Protein AF-A0AAN9AUI3-F1 (afdb_monomer)

Secondary structure (DSSP, 8-state):
--TTSSS---HHIIIII-GGGHHHHHHH-SS---HHHHHHS-HHHHHHHHHHHHHHT---

Foldseek 3Di:
DDPQPPDDPDLCCQQPNRPVCPVVNCVLPVDDDDSCCCVPNPPSSVVSNVVSCVVVPDDD

Structure (mmCIF, N/CA/C/O backbone):
data_AF-A0AAN9AUI3-F1
#
_entry.id   AF-A0AAN9AUI3-F1
#
loop_
_atom_site.group_PDB
_atom_site.id
_atom_site.type_symbol
_atom_site.label_atom_id
_atom_site.label_alt_id
_atom_site.label_comp_id
_atom_site.label_asym_id
_atom_site.label_entity_id
_atom_site.label_seq_id
_atom_site.pdbx_PDB_ins_code
_atom_site.Cartn_x
_atom_site.Cartn_y
_atom_site.Cartn_z
_atom_site.occupancy
_atom_site.B_iso_or_equiv
_atom_site.auth_seq_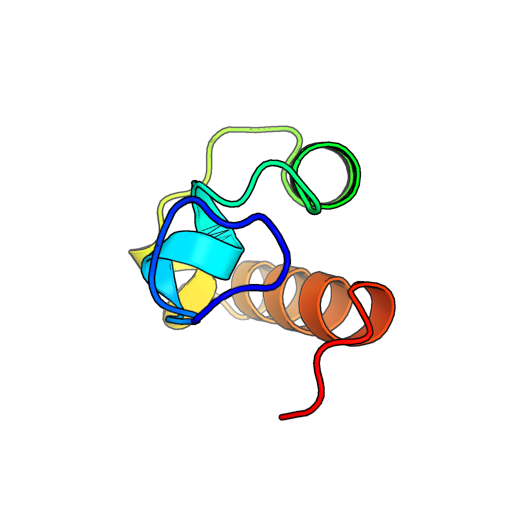id
_atom_site.auth_comp_id
_atom_site.auth_asym_id
_atom_site.auth_atom_id
_atom_site.pdbx_PDB_model_num
ATOM 1 N N . MET A 1 1 ? -19.419 -0.101 5.443 1.00 84.31 1 MET A N 1
ATOM 2 C CA . MET A 1 1 ? -18.711 1.084 5.981 1.00 84.31 1 MET A CA 1
A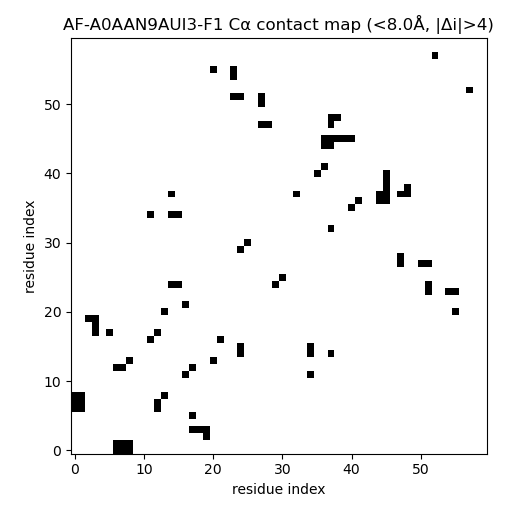TOM 3 C C . MET A 1 1 ? -17.345 0.647 6.489 1.00 84.31 1 MET A C 1
ATOM 5 O O . MET A 1 1 ? -17.286 -0.405 7.113 1.00 84.31 1 MET A O 1
ATOM 9 N N . CYS A 1 2 ? -16.270 1.391 6.214 1.00 90.38 2 CYS A N 1
ATOM 10 C CA . CYS A 1 2 ? -14.939 1.079 6.740 1.00 90.38 2 CYS A CA 1
ATOM 11 C C . CYS A 1 2 ? -14.866 1.351 8.253 1.00 90.38 2 CYS A C 1
ATOM 13 O O . CYS A 1 2 ? -15.509 2.272 8.760 1.00 90.38 2 CYS A O 1
ATOM 15 N N . SER A 1 3 ? -14.042 0.585 8.974 1.00 89.75 3 SER A N 1
ATOM 16 C CA . SER A 1 3 ? -13.825 0.743 10.421 1.00 89.75 3 SER A CA 1
ATOM 17 C C . SER A 1 3 ? -13.180 2.078 10.812 1.00 89.75 3 SER A C 1
ATOM 19 O O . SER A 1 3 ? -13.201 2.453 11.981 1.00 89.75 3 SER A O 1
ATOM 21 N N . CYS A 1 4 ? -12.621 2.822 9.854 1.00 91.06 4 CYS A N 1
ATOM 22 C CA . CYS A 1 4 ? -12.116 4.174 10.087 1.00 91.06 4 CYS A CA 1
ATOM 23 C C . CYS A 1 4 ? -13.235 5.213 10.280 1.00 91.06 4 CYS A C 1
ATOM 25 O O . CYS A 1 4 ? -12.971 6.270 10.850 1.00 91.06 4 CYS A O 1
ATOM 27 N N . GLY A 1 5 ? -14.463 4.918 9.829 1.00 92.56 5 GLY A N 1
ATOM 28 C CA . GLY A 1 5 ? -15.625 5.805 9.915 1.00 92.56 5 GLY A CA 1
ATOM 29 C C . GLY A 1 5 ? -15.709 6.907 8.849 1.00 92.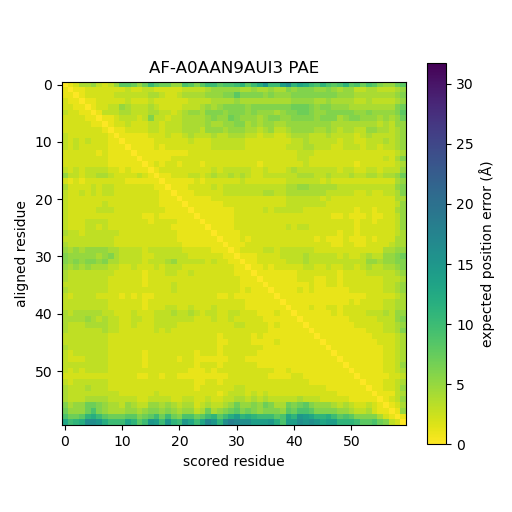56 5 GLY A C 1
ATOM 30 O O . GLY A 1 5 ? -16.611 7.731 8.931 1.00 92.56 5 GLY A O 1
ATOM 31 N N . GLU A 1 6 ? -14.800 6.946 7.869 1.00 90.25 6 GLU A N 1
ATOM 32 C CA . GLU A 1 6 ? -14.705 8.054 6.898 1.00 90.25 6 GLU A CA 1
ATOM 33 C C . GLU A 1 6 ? -15.364 7.755 5.546 1.00 90.25 6 GLU A C 1
ATOM 35 O O . GLU A 1 6 ? -15.848 8.671 4.886 1.00 90.25 6 GLU A O 1
ATOM 40 N N . ALA A 1 7 ? -15.391 6.489 5.122 1.00 91.81 7 ALA A N 1
ATOM 41 C CA . ALA A 1 7 ? -15.953 6.085 3.835 1.00 91.81 7 ALA A CA 1
ATOM 42 C C . ALA A 1 7 ? -16.413 4.620 3.839 1.00 91.81 7 ALA A C 1
ATOM 44 O O . ALA A 1 7 ? -16.205 3.866 4.800 1.00 91.81 7 ALA A O 1
ATOM 45 N N . GLU A 1 8 ? -17.024 4.193 2.735 1.00 91.62 8 GLU A N 1
ATOM 46 C CA . GLU A 1 8 ? -17.231 2.776 2.465 1.00 91.62 8 GLU A CA 1
ATOM 47 C C . GLU A 1 8 ? -15.897 2.031 2.343 1.00 91.62 8 GLU A C 1
ATOM 49 O O . GLU A 1 8 ? -14.845 2.600 2.054 1.00 91.62 8 GLU A O 1
ATOM 54 N N . GLN A 1 9 ? -15.935 0.730 2.620 1.00 89.12 9 GLN A N 1
ATOM 55 C CA . GLN A 1 9 ? -14.755 -0.112 2.492 1.00 89.12 9 GLN A CA 1
ATOM 56 C C . GLN A 1 9 ? -14.622 -0.558 1.037 1.00 89.12 9 GLN A C 1
ATOM 58 O O . GLN A 1 9 ? -14.993 -1.675 0.691 1.00 89.12 9 GLN A O 1
ATOM 63 N N . ASP A 1 10 ? -14.116 0.333 0.193 1.00 92.38 10 AS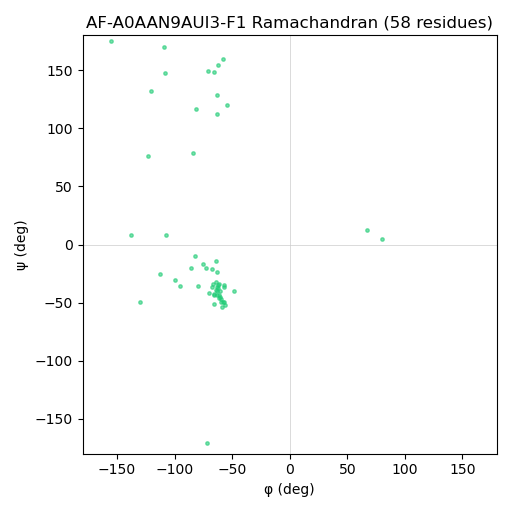P A N 1
ATOM 64 C CA . ASP A 1 10 ? -13.774 0.024 -1.191 1.00 92.38 10 ASP A CA 1
ATOM 65 C C . ASP A 1 10 ? -12.250 0.000 -1.409 1.00 92.38 10 ASP A C 1
ATOM 67 O O . ASP A 1 10 ? -11.445 0.376 -0.546 1.00 92.38 10 ASP A O 1
ATOM 71 N N . THR A 1 11 ? -11.833 -0.476 -2.583 1.00 92.31 11 THR A N 1
ATOM 72 C CA . THR A 1 11 ? -10.414 -0.587 -2.945 1.00 92.31 11 THR A CA 1
ATOM 73 C C . THR A 1 11 ? -9.708 0.763 -2.984 1.00 92.31 11 THR A C 1
ATOM 75 O O . THR A 1 11 ? -8.531 0.847 -2.642 1.00 92.31 11 THR A O 1
ATOM 78 N N . ALA A 1 12 ? -10.406 1.817 -3.410 1.00 93.31 12 ALA A N 1
ATOM 79 C CA . ALA A 1 12 ? -9.852 3.159 -3.487 1.00 93.31 12 ALA A CA 1
ATOM 80 C C . ALA A 1 12 ? -9.528 3.670 -2.081 1.00 93.31 12 ALA A C 1
ATOM 82 O O . ALA A 1 12 ? -8.391 4.050 -1.811 1.00 93.31 12 ALA A O 1
ATOM 83 N N . HIS A 1 13 ? -10.497 3.586 -1.178 1.00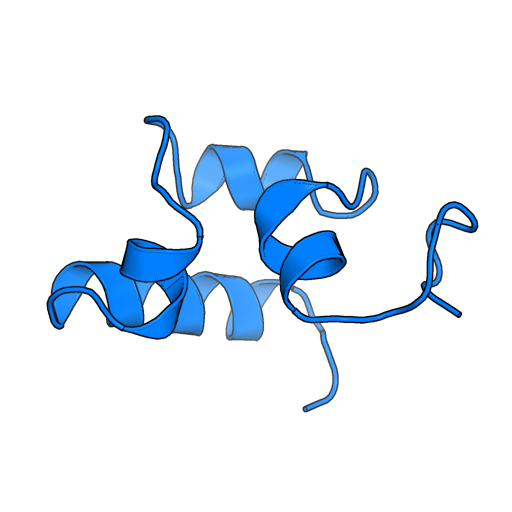 94.50 13 HIS A N 1
ATOM 84 C CA . HIS A 1 13 ? -10.364 3.990 0.202 1.00 94.50 13 HIS A CA 1
ATOM 85 C C . HIS A 1 13 ? -9.248 3.212 0.897 1.00 94.50 13 HIS A C 1
ATOM 87 O O . HIS A 1 13 ? -8.314 3.809 1.421 1.00 94.50 13 HIS A O 1
ATOM 93 N N . ILE A 1 14 ? -9.273 1.881 0.857 1.00 93.75 14 ILE A N 1
ATOM 94 C CA . ILE A 1 14 ? -8.270 1.054 1.537 1.00 93.75 14 ILE A CA 1
ATOM 95 C C . ILE A 1 14 ? -6.847 1.331 1.023 1.00 93.75 14 ILE A C 1
ATOM 97 O O . ILE A 1 14 ? -5.934 1.594 1.814 1.00 93.75 14 ILE A O 1
ATOM 101 N N . LEU A 1 15 ? -6.653 1.335 -0.300 1.00 94.75 15 LEU A N 1
ATOM 102 C CA . LEU A 1 15 ? -5.321 1.417 -0.908 1.00 94.75 15 LEU A CA 1
ATOM 103 C C . LEU A 1 15 ? -4.762 2.840 -1.007 1.00 94.75 15 LEU A C 1
ATOM 105 O O . LEU A 1 15 ? -3.578 3.000 -1.333 1.00 94.75 15 LEU A O 1
ATOM 109 N N . ARG A 1 16 ? -5.563 3.873 -0.736 1.00 93.38 16 ARG A N 1
ATOM 110 C CA . ARG A 1 16 ? -5.145 5.274 -0.883 1.00 93.38 16 ARG A CA 1
ATOM 111 C C . ARG A 1 16 ? -5.434 6.123 0.351 1.00 93.38 16 ARG A C 1
ATOM 113 O O . ARG A 1 16 ? -4.515 6.770 0.845 1.00 93.38 16 ARG A O 1
ATOM 120 N N . ASP A 1 17 ? -6.653 6.070 0.874 1.00 92.50 17 ASP A N 1
ATOM 121 C CA . ASP A 1 17 ? -7.196 7.149 1.709 1.00 92.50 17 ASP A CA 1
ATOM 122 C C . ASP A 1 17 ? -7.402 6.750 3.184 1.00 92.50 17 ASP A C 1
ATOM 124 O O . ASP A 1 17 ? -7.340 7.590 4.072 1.00 92.50 17 ASP A O 1
ATOM 128 N N . CYS A 1 18 ? -7.586 5.464 3.493 1.00 94.75 18 CYS A N 1
ATOM 129 C CA . CYS A 1 18 ? -7.993 5.003 4.820 1.00 94.75 18 CYS A CA 1
ATOM 130 C C . CYS A 1 18 ? -6.959 5.332 5.902 1.00 94.75 18 CYS A C 1
ATOM 132 O O . CYS A 1 18 ? -5.880 4.730 5.914 1.00 94.75 18 CYS A O 1
ATOM 134 N N . ARG A 1 19 ? -7.277 6.227 6.843 1.00 94.06 19 ARG A N 1
ATOM 135 C CA . ARG A 1 19 ? -6.342 6.623 7.911 1.00 94.06 19 ARG A CA 1
ATOM 136 C C . ARG A 1 19 ? -5.836 5.455 8.761 1.00 94.06 19 ARG A C 1
ATOM 138 O O . ARG A 1 19 ? -4.666 5.427 9.125 1.00 94.06 19 ARG A O 1
ATOM 145 N N . ASN A 1 20 ? -6.677 4.444 9.002 1.00 94.12 20 ASN A N 1
ATOM 146 C CA . ASN A 1 20 ? -6.311 3.279 9.818 1.00 94.12 20 ASN A CA 1
ATOM 147 C C . ASN A 1 20 ? -5.160 2.478 9.194 1.00 94.12 20 ASN A C 1
ATOM 149 O O . ASN A 1 20 ? -4.436 1.784 9.899 1.00 94.12 20 ASN A O 1
ATOM 153 N N . HIS A 1 21 ? -4.980 2.584 7.877 1.00 93.75 21 HIS A N 1
ATOM 154 C CA . HIS A 1 21 ? -3.924 1.892 7.152 1.00 93.75 21 HIS A CA 1
ATOM 155 C C . HIS A 1 21 ? -2.802 2.821 6.678 1.00 93.75 21 HIS A C 1
ATOM 157 O O . HIS A 1 21 ? -1.949 2.366 5.923 1.00 93.75 21 HIS A O 1
ATOM 163 N N . GLN A 1 22 ? -2.780 4.096 7.083 1.00 94.56 22 GLN A N 1
ATOM 164 C CA . GLN A 1 22 ? -1.793 5.064 6.597 1.00 94.56 22 GLN A CA 1
ATOM 165 C C . GLN A 1 22 ? -0.354 4.595 6.846 1.00 94.56 22 GLN A C 1
ATOM 167 O O . GLN A 1 22 ? 0.413 4.498 5.894 1.00 94.56 22 GLN A O 1
ATOM 172 N N . VAL A 1 23 ? -0.028 4.215 8.085 1.00 96.12 23 VAL A N 1
ATOM 173 C CA . VAL A 1 23 ? 1.319 3.745 8.458 1.00 96.12 23 VAL A CA 1
ATOM 174 C C . VAL A 1 23 ? 1.737 2.546 7.604 1.00 96.12 23 VAL A C 1
ATOM 176 O O . VAL A 1 23 ? 2.792 2.558 6.980 1.00 96.12 23 VAL A O 1
ATOM 179 N N . LEU A 1 24 ? 0.868 1.536 7.485 1.00 96.31 24 LEU A N 1
ATOM 180 C CA . LEU A 1 24 ? 1.155 0.360 6.661 1.00 96.31 24 LEU A CA 1
ATOM 181 C C . LEU A 1 24 ? 1.299 0.718 5.171 1.00 96.31 24 LEU A C 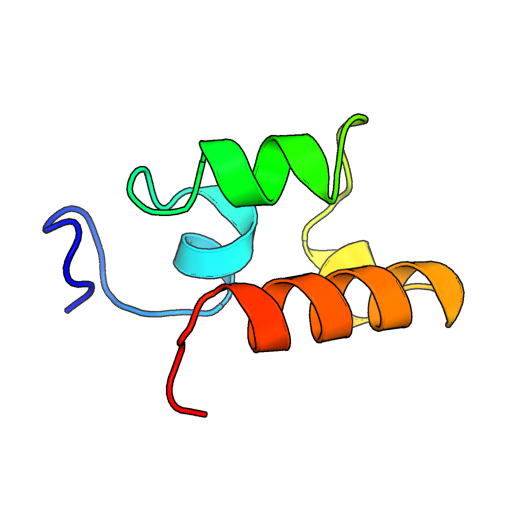1
ATOM 183 O O . LEU A 1 24 ? 2.119 0.127 4.473 1.00 96.31 24 LEU A O 1
ATOM 187 N N . ARG A 1 25 ? 0.516 1.677 4.661 1.00 95.88 25 ARG A N 1
ATOM 188 C CA . ARG A 1 25 ? 0.650 2.138 3.275 1.00 95.88 25 ARG A CA 1
ATOM 189 C C . ARG A 1 25 ? 1.981 2.834 3.038 1.00 95.88 25 ARG A C 1
ATOM 191 O O . ARG A 1 25 ? 2.583 2.567 2.009 1.00 95.88 25 ARG A O 1
ATOM 198 N N . GLU A 1 26 ? 2.426 3.691 3.948 1.00 95.75 26 GLU A N 1
ATOM 199 C CA . GLU A 1 26 ? 3.706 4.403 3.841 1.00 95.75 26 GLU A CA 1
ATOM 200 C C . GLU A 1 26 ? 4.899 3.438 3.932 1.00 95.75 26 GLU A C 1
ATOM 202 O O . GLU A 1 26 ? 5.881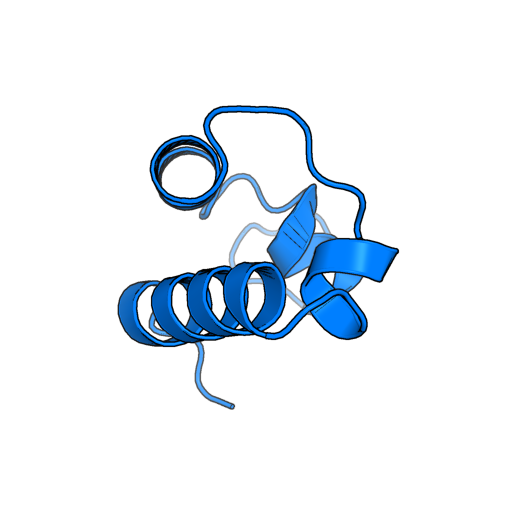 3.606 3.214 1.00 95.75 26 GLU A O 1
ATOM 207 N N . GLU A 1 27 ? 4.788 2.370 4.729 1.00 96.88 27 GLU A N 1
ATOM 208 C CA . GLU A 1 27 ? 5.793 1.301 4.765 1.00 96.88 27 GLU A CA 1
ATOM 209 C C . GLU A 1 27 ? 5.880 0.510 3.449 1.00 96.88 27 GLU A C 1
ATOM 211 O O . GLU A 1 27 ? 6.974 0.180 2.993 1.00 96.88 27 GLU A O 1
ATOM 216 N N . ILE A 1 28 ? 4.738 0.168 2.839 1.00 97.06 28 ILE A N 1
ATOM 217 C CA . ILE A 1 28 ? 4.699 -0.628 1.598 1.00 97.06 28 ILE A CA 1
ATOM 218 C C . ILE A 1 28 ? 4.985 0.230 0.357 1.00 97.06 28 ILE A C 1
ATOM 220 O O . ILE A 1 28 ? 5.625 -0.233 -0.592 1.00 97.06 28 ILE A O 1
ATOM 224 N N . TRP A 1 29 ? 4.520 1.477 0.362 1.00 96.81 29 TRP A N 1
ATOM 225 C CA . TRP A 1 29 ? 4.654 2.460 -0.710 1.00 96.81 29 TRP A CA 1
ATOM 226 C C . TRP A 1 29 ? 5.344 3.726 -0.187 1.00 96.81 29 TRP A C 1
ATOM 228 O O . TRP A 1 29 ? 4.685 4.751 -0.002 1.00 96.81 29 TRP A O 1
ATOM 238 N N . PRO A 1 30 ? 6.675 3.688 0.013 1.00 94.12 30 PRO A N 1
ATOM 239 C CA . PRO A 1 30 ? 7.430 4.852 0.481 1.00 94.12 30 PRO A CA 1
ATOM 240 C C . PRO A 1 30 ? 7.474 5.982 -0.557 1.00 9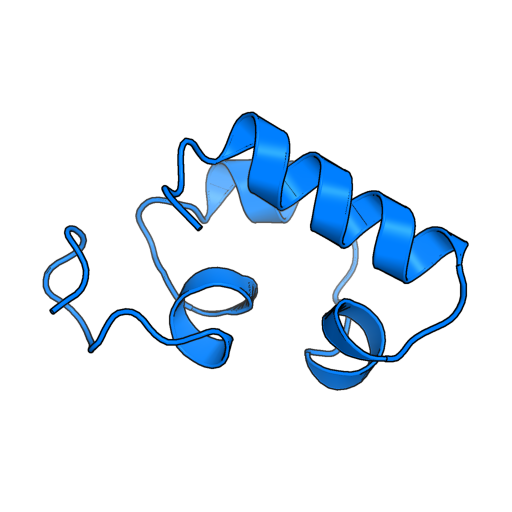4.12 30 PRO A C 1
ATOM 242 O O . PRO A 1 30 ? 7.709 7.139 -0.218 1.00 94.12 30 PRO A O 1
ATOM 245 N N . LEU A 1 31 ? 7.250 5.650 -1.832 1.00 93.56 31 LEU A N 1
ATOM 246 C CA . LEU A 1 31 ? 7.066 6.613 -2.910 1.00 93.56 31 LEU A CA 1
ATOM 247 C C . LEU A 1 31 ? 5.600 6.616 -3.358 1.00 93.56 31 LEU A C 1
ATOM 249 O O . LEU A 1 31 ? 4.969 5.553 -3.358 1.00 93.56 31 LEU A O 1
ATOM 253 N N . PRO A 1 32 ? 5.067 7.772 -3.801 1.00 91.44 32 PRO A N 1
ATOM 254 C CA . PRO A 1 32 ? 3.724 7.840 -4.356 1.00 91.44 32 PRO A CA 1
ATOM 255 C C . PRO A 1 32 ? 3.544 6.833 -5.500 1.00 91.44 32 PRO A C 1
ATOM 257 O O . PRO A 1 32 ? 4.229 6.897 -6.519 1.00 91.44 32 PRO A O 1
ATOM 260 N N . GLU A 1 33 ? 2.597 5.910 -5.339 1.00 95.00 33 GLU A N 1
ATOM 261 C CA . GLU A 1 33 ? 2.222 4.931 -6.361 1.00 95.00 33 GLU A CA 1
ATOM 262 C C . GLU A 1 33 ? 0.738 5.104 -6.704 1.00 95.00 33 GLU A C 1
ATOM 264 O O . GLU A 1 33 ? -0.113 5.223 -5.816 1.00 95.00 33 GLU A O 1
ATOM 269 N N . SER A 1 34 ? 0.421 5.156 -8.001 1.00 96.50 34 SER A N 1
ATOM 270 C CA . SER A 1 34 ? -0.951 5.365 -8.467 1.00 96.50 34 SER A CA 1
ATOM 271 C C . SER A 1 34 ? -1.842 4.179 -8.096 1.00 96.50 34 SER A C 1
ATOM 273 O O . SER A 1 34 ? -1.397 3.031 -8.084 1.00 96.50 34 SER A O 1
ATOM 275 N N . LEU A 1 35 ? -3.132 4.432 -7.852 1.00 96.38 35 LEU A N 1
ATOM 276 C CA . LEU A 1 35 ? -4.097 3.356 -7.593 1.00 96.38 35 LEU A CA 1
ATOM 277 C C . LEU A 1 35 ? -4.141 2.345 -8.752 1.00 96.38 35 LEU A C 1
ATOM 279 O O . LEU A 1 35 ? -4.242 1.146 -8.516 1.00 96.38 35 LEU A O 1
ATOM 283 N N . HIS A 1 36 ? -3.996 2.822 -9.994 1.00 97.19 36 HIS A N 1
ATOM 284 C CA . HIS A 1 36 ? -3.921 1.956 -11.168 1.00 97.19 36 HIS A CA 1
ATOM 285 C C . HIS A 1 36 ? -2.731 0.992 -11.090 1.00 97.19 36 HIS A C 1
ATOM 287 O O . HIS A 1 36 ? -2.919 -0.197 -11.309 1.00 97.19 36 HIS A O 1
ATOM 293 N N . ASN A 1 37 ? -1.536 1.454 -10.706 1.00 96.81 37 ASN A N 1
ATOM 294 C CA . ASN A 1 37 ? -0.375 0.569 -10.564 1.00 96.81 37 ASN A CA 1
ATOM 295 C C . ASN A 1 37 ? -0.537 -0.425 -9.412 1.00 96.81 37 ASN A C 1
ATOM 297 O O . ASN A 1 37 ? -0.138 -1.579 -9.544 1.00 96.81 37 ASN A O 1
ATOM 301 N N . LYS A 1 38 ? -1.161 -0.007 -8.306 1.00 96.75 38 LYS A N 1
ATOM 302 C CA . LYS A 1 38 ? -1.461 -0.912 -7.187 1.00 96.75 38 LYS A CA 1
ATOM 303 C C . LYS A 1 38 ? -2.401 -2.050 -7.603 1.00 96.75 38 LYS A C 1
ATOM 305 O O . LYS A 1 38 ? -2.267 -3.152 -7.084 1.00 96.75 38 LYS A O 1
ATOM 310 N N . LEU A 1 39 ? -3.333 -1.801 -8.523 1.00 96.56 39 LEU A N 1
ATOM 311 C CA . LEU A 1 39 ? -4.343 -2.783 -8.940 1.00 96.56 39 LEU A CA 1
ATOM 312 C C . LEU A 1 39 ? -3.964 -3.576 -10.199 1.00 96.56 39 LEU A C 1
ATOM 314 O O . LEU A 1 39 ? -4.295 -4.753 -10.299 1.00 96.56 39 LEU A O 1
ATOM 318 N N . TYR A 1 40 ? -3.285 -2.940 -11.152 1.00 97.62 40 TYR A N 1
ATOM 319 C CA . TYR A 1 40 ? -3.071 -3.455 -12.512 1.00 97.62 40 TYR A CA 1
ATOM 320 C C . TYR A 1 40 ? -1.647 -3.223 -13.033 1.00 97.62 40 TYR A C 1
ATOM 322 O O . TYR A 1 40 ? -1.377 -3.420 -14.216 1.00 97.62 40 TYR A O 1
ATOM 330 N N . GLY A 1 41 ? -0.739 -2.756 -12.176 1.00 97.12 41 GLY A N 1
ATOM 331 C CA . GLY A 1 41 ? 0.634 -2.467 -12.561 1.00 97.12 41 GLY A CA 1
ATOM 332 C C . GLY A 1 41 ? 1.473 -3.723 -12.827 1.00 97.12 41 GLY A C 1
ATOM 333 O O . GLY A 1 41 ? 0.972 -4.849 -12.849 1.00 97.12 41 GLY A O 1
ATOM 334 N N . PRO A 1 42 ? 2.792 -3.546 -13.000 1.00 98.06 42 PRO A N 1
ATOM 335 C CA . PRO A 1 42 ? 3.725 -4.657 -13.150 1.00 98.06 42 PRO A CA 1
ATOM 336 C C . PRO A 1 42 ? 3.687 -5.611 -11.949 1.00 98.06 42 PRO A C 1
ATOM 338 O O . PRO A 1 42 ? 3.332 -5.212 -10.841 1.00 98.06 42 PRO A O 1
ATOM 341 N N . VAL A 1 43 ? 4.166 -6.845 -12.135 1.00 98.00 43 VAL A N 1
ATOM 342 C CA . VAL A 1 43 ? 4.200 -7.886 -11.086 1.00 98.00 43 VAL A CA 1
ATOM 343 C C . VAL A 1 43 ? 4.781 -7.375 -9.763 1.00 98.00 43 VAL A C 1
ATOM 345 O O . VAL A 1 43 ? 4.228 -7.667 -8.711 1.00 98.00 43 VAL A O 1
ATOM 348 N N . ALA A 1 44 ? 5.836 -6.556 -9.798 1.00 96.44 44 ALA A N 1
ATOM 349 C CA . ALA A 1 44 ? 6.425 -5.975 -8.591 1.00 96.44 44 ALA A CA 1
ATOM 350 C C . ALA A 1 44 ? 5.458 -5.054 -7.815 1.00 96.44 44 ALA A C 1
ATOM 352 O O . ALA A 1 44 ? 5.459 -5.055 -6.585 1.00 96.44 44 ALA A O 1
ATOM 353 N N . ALA A 1 45 ? 4.622 -4.280 -8.514 1.00 96.62 45 ALA A N 1
ATOM 354 C CA . ALA A 1 45 ? 3.597 -3.444 -7.890 1.00 96.62 45 ALA A CA 1
ATOM 355 C C . ALA A 1 45 ? 2.471 -4.308 -7.303 1.00 96.62 45 ALA A C 1
ATOM 357 O O . ALA A 1 45 ? 2.063 -4.099 -6.163 1.00 96.62 45 ALA A O 1
ATOM 358 N N . LEU A 1 46 ? 2.043 -5.343 -8.031 1.00 97.19 46 LEU A N 1
ATOM 359 C CA . LEU A 1 46 ? 1.028 -6.280 -7.544 1.00 97.19 46 LEU A CA 1
ATOM 360 C C . LEU A 1 46 ? 1.516 -7.063 -6.319 1.00 97.19 46 LEU A C 1
ATOM 362 O O . LEU A 1 46 ? 0.769 -7.235 -5.363 1.00 97.19 46 LEU A O 1
ATOM 366 N N . GLN A 1 47 ? 2.787 -7.471 -6.292 1.00 97.69 47 GLN A N 1
ATOM 367 C CA . GLN A 1 47 ? 3.407 -8.107 -5.127 1.00 97.69 47 GLN A CA 1
ATOM 368 C C . GLN A 1 47 ? 3.390 -7.195 -3.894 1.00 97.69 47 GLN A C 1
ATOM 370 O O . GLN A 1 47 ? 3.108 -7.674 -2.794 1.00 97.69 47 GLN A O 1
ATOM 375 N N . ARG A 1 48 ? 3.636 -5.885 -4.062 1.00 97.12 48 ARG A N 1
ATOM 376 C CA . ARG A 1 48 ? 3.480 -4.902 -2.976 1.00 97.12 48 ARG A CA 1
ATOM 377 C C . ARG A 1 48 ? 2.037 -4.841 -2.484 1.00 97.12 48 ARG A C 1
ATOM 379 O O . ARG A 1 48 ? 1.816 -4.911 -1.280 1.00 97.12 48 ARG A O 1
ATOM 386 N N . THR A 1 49 ? 1.061 -4.782 -3.387 1.00 96.56 49 THR A N 1
ATOM 387 C CA . THR A 1 49 ? -0.363 -4.782 -3.014 1.00 96.56 49 THR A CA 1
ATOM 388 C C . THR A 1 49 ? -0.757 -6.056 -2.270 1.00 96.56 49 THR A C 1
ATOM 390 O O . THR A 1 49 ? -1.412 -5.972 -1.235 1.00 96.56 49 THR A O 1
ATOM 393 N N . THR A 1 50 ? -0.304 -7.230 -2.714 1.00 95.56 50 THR A N 1
ATOM 394 C CA . THR A 1 50 ? -0.550 -8.498 -2.012 1.00 95.56 50 THR A CA 1
ATOM 395 C C . THR A 1 50 ? 0.090 -8.515 -0.622 1.00 95.56 50 THR A C 1
ATOM 397 O O . THR A 1 50 ? -0.537 -8.976 0.329 1.00 95.56 50 THR A O 1
ATOM 400 N N . ASN A 1 51 ? 1.307 -7.979 -0.474 1.00 96.00 51 ASN A N 1
ATOM 401 C CA . ASN A 1 51 ? 1.969 -7.835 0.827 1.00 96.00 51 ASN A CA 1
ATOM 402 C C . ASN A 1 51 ? 1.195 -6.886 1.758 1.00 96.00 51 ASN A C 1
ATOM 404 O O . ASN A 1 51 ? 0.976 -7.194 2.926 1.00 96.00 51 ASN A O 1
ATOM 408 N N . TYR A 1 52 ? 0.719 -5.759 1.230 1.00 96.12 52 TYR A N 1
ATOM 409 C CA . TYR A 1 52 ? -0.148 -4.856 1.976 1.00 96.12 52 TYR A CA 1
ATOM 410 C C . TYR A 1 52 ? -1.415 -5.575 2.456 1.00 96.12 52 TYR A C 1
ATOM 412 O O . TYR A 1 52 ? -1.724 -5.520 3.643 1.00 96.12 52 TYR A O 1
ATOM 420 N N . ILE A 1 53 ? -2.115 -6.295 1.570 1.00 93.88 53 ILE A N 1
ATOM 421 C CA . ILE A 1 53 ? -3.345 -7.017 1.920 1.00 93.88 53 ILE A CA 1
ATOM 422 C C . ILE A 1 53 ? -3.063 -8.052 3.017 1.00 93.88 53 ILE A C 1
ATOM 424 O O . ILE A 1 53 ? -3.765 -8.058 4.027 1.00 93.88 53 ILE A O 1
ATOM 428 N N . SER A 1 54 ? -1.999 -8.853 2.899 1.00 94.50 54 SER A N 1
ATOM 429 C CA . SER A 1 54 ? -1.672 -9.872 3.907 1.00 94.50 54 SER A CA 1
ATOM 430 C C . SER A 1 54 ? -1.327 -9.284 5.281 1.00 94.50 54 SER A C 1
ATOM 432 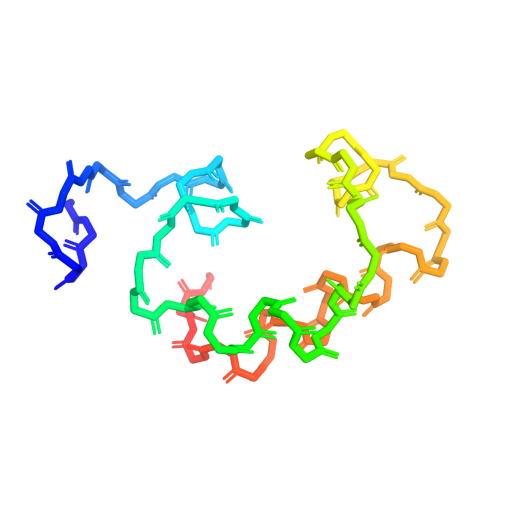O O . SER A 1 54 ? -1.645 -9.889 6.302 1.00 94.50 54 SER A O 1
ATOM 434 N N . ARG A 1 55 ? -0.725 -8.088 5.325 1.00 95.25 55 ARG A N 1
ATOM 435 C CA . ARG A 1 55 ? -0.392 -7.373 6.571 1.00 95.25 55 ARG A CA 1
ATOM 436 C C . ARG A 1 55 ? -1.533 -6.515 7.116 1.00 95.25 55 ARG A C 1
ATOM 438 O O . ARG A 1 55 ? -1.518 -6.160 8.290 1.00 95.25 55 ARG A O 1
ATOM 445 N N . SER A 1 56 ? -2.503 -6.159 6.278 1.00 91.06 56 SER A N 1
ATOM 446 C CA . SER A 1 56 ? -3.599 -5.252 6.636 1.00 91.06 56 SER A CA 1
ATOM 447 C C . SER A 1 56 ? -4.672 -5.890 7.519 1.00 91.06 56 SER A C 1
ATOM 449 O O . SER A 1 56 ? -5.468 -5.165 8.112 1.00 91.06 56 SER A O 1
ATOM 451 N N . GLY A 1 57 ? -4.718 -7.227 7.588 1.00 87.25 57 GLY A N 1
ATOM 452 C CA . GLY A 1 57 ? -5.777 -7.958 8.289 1.00 87.25 57 GLY A CA 1
ATOM 453 C C . GLY A 1 57 ? -7.156 -7.825 7.634 1.00 87.25 57 GLY A C 1
ATOM 454 O O . GLY A 1 57 ? -8.158 -8.181 8.253 1.00 87.25 57 GLY A O 1
ATOM 455 N N . LEU A 1 58 ? -7.224 -7.304 6.401 1.00 84.62 58 LEU A N 1
ATOM 456 C CA . LEU A 1 58 ? -8.455 -7.256 5.622 1.00 84.62 58 LEU A CA 1
ATOM 457 C C . LEU A 1 58 ? -8.922 -8.680 5.330 1.00 84.62 58 LEU A C 1
ATOM 459 O O . LEU A 1 58 ? -8.160 -9.505 4.828 1.00 84.62 58 LEU A O 1
ATOM 463 N N . GLN A 1 59 ? -10.187 -8.954 5.633 1.00 70.69 59 GLN A N 1
ATOM 464 C CA . GLN A 1 59 ? -10.849 -10.165 5.169 1.00 70.69 59 GLN A CA 1
ATOM 465 C C . GLN A 1 59 ? -11.312 -9.906 3.736 1.00 70.69 59 GLN A C 1
ATOM 467 O O . GLN A 1 59 ? -12.088 -8.976 3.502 1.00 70.69 59 GLN A O 1
ATOM 472 N N . VAL A 1 60 ? -10.757 -10.674 2.798 1.00 61.09 60 VAL A N 1
ATOM 473 C CA . VAL A 1 60 ? -11.073 -10.635 1.363 1.00 61.09 60 VAL A CA 1
ATOM 474 C C . VAL A 1 60 ? -11.998 -11.792 1.029 1.00 61.09 60 VAL A C 1
ATOM 476 O O . VAL A 1 60 ? -11.747 -12.893 1.570 1.00 61.09 60 VAL A O 1
#

Radius of gyration: 10.9 Å; Cα contacts (8 Å, |Δi|>4): 49; chains: 1; bounding box: 26×19×24 Å

Sequence (60 aa):
MCSCGEAEQDTAHILRDCRNHQVLREEIWPLPESLHNKLYGPVAALQRTTNYISRSGLQV

Nearest PDB structures (foldseek):
  6zqa-assembly1_US  TM=3.791E-01  e=9.047E+00  Saccharomyces cerevisiae S288C

Organism: NCBI:txid31220

Mean predicted aligned error: 2.83 Å

Solvent-accessible surface area (backbone atoms only — not comparable to full-atom values): 3745 Å² total; per-residue (Å²): 111,31,94,75,74,81,48,61,74,45,71,65,34,63,78,72,64,37,70,84,43,43,68,61,44,45,72,68,44,79,56,97,71,56,71,62,36,46,76,71,39,57,71,72,40,36,51,41,40,52,51,46,47,72,71,64,72,65,87,129

pLDDT: mean 93.28, std 5.98, range [61.09, 98.06]